Protein AF-A0A166AN67-F1 (afdb_monomer_lite)

Structure (mmCIF, N/CA/C/O backbone):
data_AF-A0A166AN67-F1
#
_entry.id   AF-A0A166AN67-F1
#
loop_
_atom_site.group_PDB
_atom_site.id
_atom_site.type_symbol
_atom_site.label_atom_id
_atom_site.label_alt_id
_atom_site.label_comp_id
_atom_site.label_asym_id
_atom_site.label_entity_id
_atom_site.label_seq_id
_atom_site.pdbx_PDB_ins_code
_atom_site.Cartn_x
_atom_site.Cartn_y
_atom_site.Cartn_z
_atom_site.occupancy
_atom_site.B_iso_or_equiv
_atom_site.auth_seq_id
_atom_site.auth_comp_id
_atom_site.auth_asym_id
_atom_site.auth_atom_id
_atom_site.pdbx_PDB_model_num
ATOM 1 N N . MET A 1 1 ? -6.411 0.563 -25.842 1.00 38.75 1 MET A N 1
ATOM 2 C CA . MET A 1 1 ? -6.764 -0.109 -24.570 1.00 38.75 1 MET A CA 1
ATOM 3 C C . MET A 1 1 ? -5.486 -0.609 -23.913 1.00 38.75 1 MET A C 1
ATOM 5 O O . MET A 1 1 ? -4.723 -1.286 -24.582 1.00 38.75 1 MET A O 1
ATOM 9 N N . LYS A 1 2 ? -5.200 -0.248 -22.656 1.00 37.66 2 LYS A N 1
ATOM 10 C CA . LYS A 1 2 ? -4.097 -0.849 -21.884 1.00 37.66 2 LYS A CA 1
ATOM 11 C C . LYS A 1 2 ? -4.703 -1.600 -20.705 1.00 37.66 2 LYS A C 1
ATOM 13 O O . LYS A 1 2 ? -4.838 -1.033 -19.626 1.00 37.66 2 LYS A O 1
ATOM 18 N N . SER A 1 3 ? -5.126 -2.838 -20.944 1.00 43.97 3 SER A N 1
ATOM 19 C CA . SER A 1 3 ? -5.549 -3.754 -19.887 1.00 43.97 3 SER A CA 1
ATOM 20 C C . SER A 1 3 ? -4.317 -4.172 -19.082 1.00 43.97 3 SER A C 1
ATOM 22 O O . SER A 1 3 ? -3.601 -5.096 -19.455 1.00 43.97 3 SER A O 1
ATOM 24 N N . GLY A 1 4 ? -4.025 -3.451 -18.001 1.00 53.22 4 GLY A N 1
ATOM 25 C CA . GLY A 1 4 ? -3.323 -4.085 -16.887 1.00 53.22 4 GLY A CA 1
ATOM 26 C C . GLY A 1 4 ? -4.323 -5.005 -16.198 1.00 53.22 4 GLY A C 1
ATOM 27 O O . GLY A 1 4 ? -5.474 -4.598 -16.020 1.00 53.22 4 GLY A O 1
ATOM 28 N N . LEU A 1 5 ? -3.915 -6.228 -15.856 1.00 54.91 5 LEU A N 1
ATOM 29 C CA . LEU A 1 5 ? -4.716 -7.100 -14.997 1.00 54.91 5 LEU A CA 1
ATOM 30 C C . LEU A 1 5 ? -5.041 -6.309 -13.731 1.00 54.91 5 LEU A C 1
ATOM 32 O O . LEU A 1 5 ? -4.135 -5.872 -13.025 1.00 54.91 5 LEU A O 1
ATOM 36 N N . THR A 1 6 ? -6.326 -6.034 -13.526 1.00 63.12 6 THR A N 1
ATOM 37 C CA . THR A 1 6 ? -6.814 -5.423 -12.295 1.00 63.12 6 THR A CA 1
ATOM 38 C C . THR A 1 6 ? -7.396 -6.558 -11.482 1.00 63.12 6 THR A C 1
ATOM 40 O O . THR A 1 6 ? -8.473 -7.052 -11.807 1.00 63.12 6 THR A O 1
ATOM 43 N N . ASN A 1 7 ? -6.656 -7.005 -10.475 1.00 78.81 7 ASN A N 1
ATOM 44 C CA . ASN A 1 7 ? -7.137 -8.015 -9.548 1.00 78.81 7 ASN A CA 1
ATOM 45 C C . ASN A 1 7 ? -7.771 -7.294 -8.362 1.00 78.81 7 ASN A C 1
ATOM 47 O O . ASN A 1 7 ? -7.149 -6.417 -7.757 1.00 78.81 7 ASN A O 1
ATOM 51 N N . THR A 1 8 ? -9.009 -7.659 -8.043 1.00 87.12 8 THR A N 1
ATOM 52 C CA . THR A 1 8 ? -9.656 -7.249 -6.797 1.00 87.12 8 THR A CA 1
ATOM 53 C C . THR A 1 8 ? -9.493 -8.379 -5.792 1.00 87.12 8 THR A C 1
ATOM 55 O O . THR A 1 8 ? -9.967 -9.489 -6.022 1.00 87.12 8 THR A O 1
ATOM 58 N N . ILE A 1 9 ? -8.804 -8.097 -4.690 1.00 91.12 9 ILE A N 1
ATOM 59 C CA . ILE A 1 9 ? -8.531 -9.047 -3.611 1.00 91.12 9 ILE A CA 1
ATOM 60 C C . ILE A 1 9 ? -9.233 -8.528 -2.359 1.00 91.12 9 ILE A C 1
ATOM 62 O O . ILE A 1 9 ? -9.082 -7.360 -2.006 1.00 91.12 9 ILE A O 1
ATOM 66 N N . LYS A 1 10 ? -10.002 -9.379 -1.681 1.00 91.81 10 LYS A N 1
ATOM 67 C CA . LYS A 1 10 ? -10.568 -9.040 -0.371 1.00 91.81 10 LYS A CA 1
ATOM 68 C C . LYS A 1 10 ? -9.575 -9.410 0.720 1.00 91.81 10 LYS A C 1
ATOM 70 O O . LYS A 1 10 ? -9.190 -10.571 0.815 1.00 91.81 10 LYS A O 1
ATOM 75 N N . ILE A 1 11 ? -9.197 -8.433 1.541 1.00 89.88 11 ILE A N 1
ATOM 76 C CA . ILE A 1 11 ? -8.343 -8.639 2.715 1.00 89.88 11 ILE A CA 1
ATOM 77 C C . ILE A 1 11 ? -9.035 -8.014 3.925 1.00 89.88 11 ILE A C 1
ATOM 79 O O . ILE A 1 11 ? -9.189 -6.794 4.013 1.00 89.88 11 ILE A O 1
ATOM 83 N N . GLY A 1 12 ? -9.480 -8.855 4.860 1.00 89.44 12 GLY A N 1
ATOM 84 C CA . GLY A 1 12 ? -10.306 -8.419 5.986 1.00 89.44 12 GLY A CA 1
ATOM 85 C C . GLY A 1 12 ? -11.562 -7.682 5.507 1.00 89.44 12 GLY A C 1
ATOM 86 O O . GLY A 1 12 ? -12.338 -8.210 4.715 1.00 89.44 12 GLY A O 1
ATOM 87 N N . GLN A 1 13 ? -11.742 -6.445 5.973 1.00 92.50 13 GLN A N 1
ATOM 88 C CA . GLN A 1 13 ? -12.848 -5.565 5.568 1.00 92.50 13 GLN A CA 1
ATOM 89 C C . GLN A 1 13 ? -12.532 -4.671 4.354 1.00 92.50 13 GLN A C 1
ATOM 91 O O . GLN A 1 13 ? -13.345 -3.818 3.999 1.00 92.50 13 GLN A O 1
ATOM 96 N N . TYR A 1 14 ? -11.348 -4.812 3.753 1.00 94.56 14 TYR A N 1
ATOM 97 C CA . TYR A 1 14 ? -10.867 -3.929 2.694 1.00 94.56 14 TYR A CA 1
ATOM 98 C C . TYR A 1 14 ? -10.909 -4.609 1.326 1.00 94.56 14 TYR A C 1
ATOM 100 O O . TYR A 1 14 ? -10.588 -5.791 1.184 1.00 94.56 14 TYR A O 1
ATOM 108 N N . ASP A 1 15 ? -11.248 -3.821 0.307 1.00 94.75 15 ASP A N 1
ATOM 109 C CA . ASP A 1 15 ? -11.081 -4.212 -1.090 1.00 94.75 15 ASP A CA 1
ATOM 110 C C . ASP A 1 15 ? -9.746 -3.664 -1.601 1.00 94.75 15 ASP A C 1
ATOM 112 O O . ASP A 1 15 ? -9.493 -2.455 -1.571 1.00 94.75 15 ASP A O 1
ATOM 116 N N . ILE A 1 16 ? -8.889 -4.564 -2.072 1.00 94.31 16 ILE A N 1
ATOM 117 C CA . ILE A 1 16 ? -7.566 -4.254 -2.600 1.00 94.31 16 ILE A CA 1
ATOM 118 C C . ILE A 1 16 ? -7.624 -4.325 -4.118 1.00 94.31 16 ILE A C 1
ATOM 120 O O . ILE A 1 16 ? -7.843 -5.390 -4.690 1.00 94.31 16 ILE A O 1
ATOM 124 N N . TYR A 1 17 ? -7.413 -3.190 -4.775 1.00 94.38 17 TYR A N 1
ATOM 125 C CA . TYR A 1 17 ? -7.311 -3.105 -6.226 1.00 94.38 17 TYR A CA 1
ATOM 126 C C . TYR A 1 17 ? -5.841 -3.063 -6.603 1.00 94.38 17 TYR A C 1
ATOM 128 O O . TYR A 1 17 ? -5.152 -2.072 -6.360 1.00 94.38 17 TYR A O 1
ATOM 136 N N . ALA A 1 18 ? -5.370 -4.149 -7.192 1.00 92.38 18 ALA A N 1
ATOM 137 C CA . ALA A 1 18 ? -3.990 -4.318 -7.594 1.00 92.38 18 ALA A CA 1
ATOM 138 C C . ALA A 1 18 ? -3.866 -4.305 -9.115 1.00 92.38 18 ALA A C 1
ATOM 140 O O . ALA A 1 18 ? -4.656 -4.936 -9.818 1.00 92.38 18 ALA A O 1
ATOM 141 N N . ARG A 1 19 ? -2.848 -3.611 -9.617 1.00 91.06 19 ARG A N 1
ATOM 142 C CA . ARG A 1 19 ? -2.490 -3.591 -11.031 1.00 91.06 19 ARG A CA 1
ATOM 143 C C . ARG A 1 19 ? -0.985 -3.673 -11.186 1.00 91.06 19 ARG A C 1
ATOM 145 O O . ARG A 1 19 ? -0.267 -2.855 -10.621 1.00 91.06 19 ARG A O 1
ATOM 152 N N . GLU A 1 20 ? -0.541 -4.541 -12.081 1.00 90.44 20 GLU A N 1
ATOM 153 C CA . GLU A 1 20 ? 0.851 -4.620 -12.508 1.00 90.44 20 GLU A CA 1
ATOM 154 C C . GLU A 1 20 ? 0.986 -4.367 -14.015 1.00 90.44 20 GLU A C 1
ATOM 156 O O . GLU A 1 20 ? 0.062 -4.578 -14.810 1.00 90.44 20 GLU A O 1
ATOM 161 N N . SER A 1 21 ? 2.126 -3.813 -14.414 1.00 89.12 21 SER A N 1
ATOM 162 C CA . SER A 1 21 ? 2.484 -3.576 -15.806 1.00 89.12 21 SER A CA 1
ATOM 163 C C . SER A 1 21 ? 4.006 -3.526 -15.966 1.00 89.12 21 SER A C 1
ATOM 165 O O . SER A 1 21 ? 4.704 -3.253 -14.992 1.00 89.12 21 SER A O 1
ATOM 167 N N . PRO A 1 22 ? 4.540 -3.623 -17.197 1.00 87.25 22 PRO A N 1
ATOM 168 C CA . PRO A 1 22 ? 5.979 -3.468 -17.437 1.00 87.25 22 PRO A CA 1
ATOM 169 C C . PRO A 1 22 ? 6.571 -2.115 -17.000 1.00 87.25 22 PRO A C 1
ATOM 171 O O . PRO A 1 22 ? 7.783 -1.959 -16.976 1.00 87.25 22 PRO A O 1
ATOM 174 N N . ARG A 1 23 ? 5.731 -1.109 -16.712 1.00 88.12 23 ARG A N 1
ATOM 175 C CA . ARG A 1 23 ? 6.158 0.231 -16.268 1.00 88.12 23 ARG A CA 1
ATOM 176 C C . ARG A 1 23 ? 6.087 0.424 -14.750 1.00 88.12 23 ARG A C 1
ATOM 178 O O . ARG A 1 23 ? 6.319 1.536 -14.293 1.00 88.12 23 ARG A O 1
ATOM 185 N N . GLY A 1 24 ? 5.688 -0.604 -14.005 1.00 91.62 24 GLY A N 1
ATOM 186 C CA . GLY A 1 24 ? 5.436 -0.526 -12.571 1.00 91.62 24 GLY A CA 1
ATOM 187 C C . GLY A 1 24 ? 4.062 -1.059 -12.185 1.00 91.62 24 GLY A C 1
ATOM 188 O O . GLY A 1 24 ? 3.290 -1.556 -13.018 1.00 91.62 24 GLY A O 1
ATOM 189 N N . TRP A 1 25 ? 3.757 -0.920 -10.903 1.00 93.88 25 TRP A N 1
ATOM 190 C CA . TRP A 1 25 ? 2.588 -1.487 -10.251 1.00 93.88 25 TRP A CA 1
ATOM 191 C C . TRP A 1 25 ? 1.916 -0.463 -9.334 1.00 93.88 25 TRP A C 1
ATOM 193 O O . TRP A 1 25 ? 2.505 0.553 -8.958 1.00 93.88 25 TRP A O 1
ATOM 203 N N . ALA A 1 26 ? 0.651 -0.719 -9.013 1.00 94.06 26 ALA A N 1
ATOM 204 C CA . ALA A 1 26 ? -0.108 0.043 -8.037 1.00 94.06 26 ALA A CA 1
ATOM 205 C C . ALA A 1 26 ? -1.041 -0.861 -7.230 1.00 94.06 26 ALA A C 1
ATOM 207 O O . ALA A 1 26 ? -1.645 -1.789 -7.769 1.00 94.06 26 ALA A O 1
ATOM 208 N N . ILE A 1 27 ? -1.193 -0.532 -5.952 1.00 95.38 27 ILE A N 1
ATOM 209 C CA . ILE A 1 27 ? -2.142 -1.137 -5.023 1.00 95.38 27 ILE A CA 1
ATOM 210 C C . ILE A 1 27 ? -2.982 -0.015 -4.416 1.00 95.38 27 ILE A C 1
ATOM 212 O O . ILE A 1 27 ? -2.440 0.965 -3.905 1.00 95.38 27 ILE A O 1
ATOM 216 N N . ILE A 1 28 ? -4.305 -0.141 -4.478 1.00 95.31 28 ILE A N 1
ATOM 217 C CA . ILE A 1 28 ? -5.257 0.795 -3.875 1.00 95.31 28 ILE A CA 1
ATOM 218 C C . ILE A 1 28 ? -6.072 0.048 -2.828 1.00 95.31 28 ILE A C 1
ATOM 220 O O . ILE A 1 28 ? -6.646 -0.998 -3.122 1.00 95.31 28 ILE A O 1
ATOM 224 N N . ILE A 1 29 ? -6.144 0.607 -1.625 1.00 94.94 29 ILE A N 1
ATOM 225 C CA . ILE A 1 29 ? -6.875 0.040 -0.49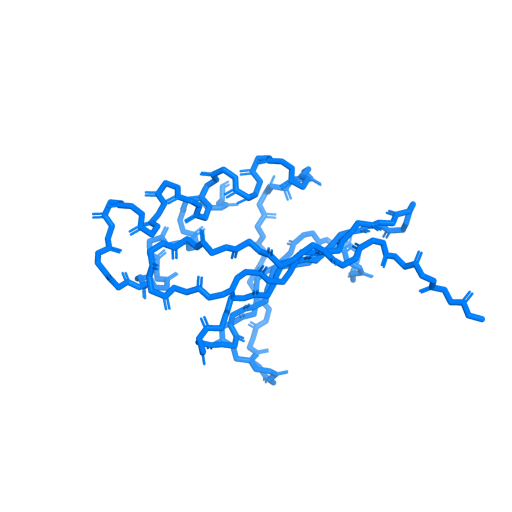5 1.00 94.94 29 ILE A CA 1
ATOM 226 C C . ILE A 1 29 ? -8.163 0.839 -0.285 1.00 94.94 29 ILE A C 1
ATOM 228 O O . ILE A 1 29 ? -8.125 2.027 0.048 1.00 94.94 29 ILE A O 1
ATOM 232 N N . MET A 1 30 ? -9.313 0.196 -0.480 1.00 94.81 30 MET A N 1
ATOM 233 C CA . MET A 1 30 ? -10.639 0.793 -0.302 1.00 94.81 30 MET A CA 1
ATOM 234 C C . MET A 1 30 ? -11.290 0.302 0.998 1.00 94.81 30 MET A C 1
ATOM 236 O O . MET A 1 30 ? -11.123 -0.868 1.338 1.00 94.81 30 MET A O 1
ATOM 240 N N . PRO A 1 31 ? -12.032 1.159 1.733 1.00 93.31 31 PRO A N 1
ATOM 241 C CA . PRO A 1 31 ? -12.456 2.516 1.358 1.00 93.31 31 PRO A CA 1
ATOM 242 C C . PRO A 1 31 ? -11.482 3.635 1.780 1.00 93.31 31 PRO A C 1
ATOM 244 O O . PRO A 1 31 ? -11.814 4.813 1.671 1.00 93.31 31 PRO A O 1
ATOM 247 N N . THR A 1 32 ? -10.288 3.308 2.284 1.00 92.38 32 THR A N 1
ATOM 248 C CA . THR A 1 32 ? -9.358 4.309 2.845 1.00 92.38 32 THR A CA 1
ATOM 249 C C . THR A 1 32 ? -8.706 5.214 1.798 1.00 92.38 32 THR A C 1
ATOM 251 O O . THR A 1 32 ? -8.137 6.242 2.170 1.00 92.38 32 THR A O 1
ATOM 254 N N . ASN A 1 33 ? -8.799 4.865 0.509 1.00 92.75 33 ASN A N 1
ATOM 255 C CA . ASN A 1 33 ? -8.156 5.558 -0.611 1.00 92.75 33 ASN A CA 1
ATOM 256 C C . ASN A 1 33 ? -6.628 5.665 -0.456 1.00 92.75 33 ASN A C 1
ATOM 258 O O . ASN A 1 33 ? -6.009 6.606 -0.962 1.00 92.75 33 ASN A O 1
ATOM 262 N N . ILE A 1 34 ? -6.013 4.713 0.253 1.00 95.25 34 ILE A N 1
ATOM 263 C CA . ILE A 1 34 ? -4.556 4.609 0.336 1.00 95.25 34 ILE A CA 1
ATOM 264 C C . ILE A 1 34 ? -4.059 4.000 -0.969 1.00 95.25 34 ILE A C 1
ATOM 266 O O . ILE A 1 34 ? -4.585 2.982 -1.412 1.00 95.25 34 ILE A O 1
ATOM 270 N N . ARG A 1 35 ? -3.048 4.616 -1.580 1.00 95.06 35 ARG A N 1
ATOM 271 C CA . ARG A 1 35 ? -2.452 4.145 -2.833 1.00 95.06 35 ARG A CA 1
ATOM 272 C C . ARG A 1 35 ? -0.960 3.955 -2.664 1.00 95.06 35 ARG A C 1
ATOM 274 O O . ARG A 1 35 ? -0.288 4.870 -2.209 1.00 95.06 35 ARG A O 1
ATOM 281 N N . ILE A 1 36 ? -0.448 2.810 -3.081 1.00 95.12 36 ILE A N 1
ATOM 282 C CA . ILE A 1 36 ? 0.981 2.509 -3.131 1.00 95.12 36 ILE A CA 1
ATOM 283 C C . ILE A 1 36 ? 1.329 2.255 -4.590 1.00 95.12 36 ILE A C 1
ATOM 285 O O . ILE A 1 36 ? 0.650 1.455 -5.229 1.00 95.12 36 ILE A O 1
ATOM 289 N N . ASP A 1 37 ? 2.314 2.960 -5.143 1.00 94.19 37 ASP A N 1
ATOM 290 C CA . ASP A 1 37 ? 2.659 2.828 -6.558 1.00 94.19 37 ASP A CA 1
ATOM 291 C C . ASP A 1 37 ? 4.127 3.135 -6.880 1.00 94.19 37 ASP A C 1
ATOM 293 O O . ASP A 1 37 ? 4.823 3.821 -6.130 1.00 94.19 37 ASP A O 1
ATOM 297 N N . THR A 1 38 ? 4.584 2.625 -8.027 1.00 93.94 38 THR A N 1
ATOM 298 C CA . THR A 1 38 ? 5.960 2.794 -8.532 1.00 93.94 38 THR A CA 1
ATOM 299 C C . THR A 1 38 ? 6.047 3.621 -9.818 1.00 93.94 38 THR A C 1
ATOM 301 O O . THR A 1 38 ? 7.121 3.782 -10.391 1.00 93.94 38 THR A O 1
ATOM 304 N N . PHE A 1 39 ? 4.942 4.215 -10.281 1.00 88.25 39 PHE A N 1
ATOM 305 C CA . PHE A 1 39 ? 4.880 4.864 -11.600 1.00 88.25 39 PHE A CA 1
ATOM 306 C C . PHE A 1 39 ? 5.572 6.238 -11.681 1.00 88.25 39 PHE A C 1
ATOM 308 O O . PHE A 1 39 ? 5.718 6.777 -12.778 1.00 88.25 39 PHE A O 1
ATOM 315 N N . HIS A 1 40 ? 5.982 6.832 -10.555 1.00 79.62 40 HIS A N 1
ATOM 316 C CA . HIS A 1 40 ? 6.520 8.202 -10.497 1.00 79.62 40 HIS A CA 1
ATOM 317 C C . HIS A 1 40 ? 8.031 8.286 -10.217 1.00 79.62 40 HIS A C 1
ATOM 319 O O . HIS A 1 40 ? 8.492 9.275 -9.653 1.00 79.62 40 HIS A O 1
ATOM 325 N N . GLY A 1 41 ? 8.800 7.275 -10.624 1.00 80.06 41 GLY A N 1
ATOM 326 C CA . GLY A 1 41 ? 10.267 7.276 -10.554 1.00 80.06 41 GLY A CA 1
ATOM 327 C C . GLY A 1 41 ? 10.850 6.680 -9.271 1.00 80.06 41 GLY A C 1
ATOM 328 O O . GLY A 1 41 ? 11.963 6.173 -9.314 1.00 80.06 41 GLY A O 1
ATOM 329 N N . TYR A 1 42 ? 10.092 6.668 -8.173 1.00 89.25 42 TYR A N 1
ATOM 330 C CA . TYR A 1 42 ? 10.417 5.925 -6.954 1.00 89.25 42 TYR A CA 1
ATOM 331 C C . TYR A 1 42 ? 9.148 5.291 -6.355 1.00 89.25 42 TYR A C 1
ATOM 333 O O . TYR A 1 42 ? 8.050 5.843 -6.529 1.00 89.25 42 TYR A O 1
ATOM 341 N N . PRO A 1 43 ? 9.256 4.142 -5.669 1.00 93.69 43 PRO A N 1
ATOM 342 C CA . PRO A 1 43 ? 8.152 3.567 -4.910 1.00 93.69 43 PRO A CA 1
ATOM 343 C C . PRO A 1 43 ? 7.665 4.514 -3.810 1.00 93.69 43 PRO A C 1
ATOM 345 O O . PRO A 1 43 ? 8.454 5.052 -3.035 1.00 93.69 43 PRO A O 1
ATOM 348 N N . HIS A 1 44 ? 6.354 4.733 -3.718 1.00 95.19 44 HIS A N 1
ATOM 349 C CA . HIS A 1 44 ? 5.794 5.614 -2.693 1.00 95.19 44 HIS A CA 1
ATOM 350 C C . HIS A 1 44 ? 4.350 5.276 -2.332 1.00 95.19 44 HIS A C 1
ATOM 352 O O . HIS A 1 44 ? 3.622 4.631 -3.086 1.00 95.19 44 HIS A O 1
ATOM 358 N N . ILE A 1 45 ? 3.928 5.769 -1.169 1.00 95.69 45 IL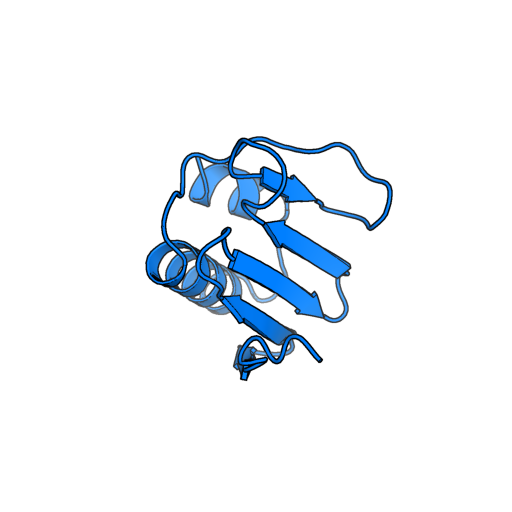E A N 1
ATOM 359 C CA . ILE A 1 45 ? 2.567 5.673 -0.648 1.00 95.69 45 ILE A CA 1
ATOM 360 C C . ILE A 1 45 ? 1.905 7.054 -0.559 1.00 95.69 45 ILE A C 1
ATOM 362 O O . ILE A 1 45 ? 2.518 8.059 -0.188 1.00 95.69 45 ILE A O 1
ATOM 366 N N . HIS A 1 46 ? 0.615 7.082 -0.882 1.00 94.88 46 HIS A N 1
ATOM 367 C CA . HIS A 1 46 ? -0.314 8.191 -0.716 1.00 94.88 46 HIS A CA 1
ATOM 368 C C . HIS A 1 46 ? -1.356 7.794 0.322 1.00 94.88 46 HIS A C 1
ATOM 370 O O . HIS A 1 46 ? -2.079 6.816 0.140 1.00 94.88 46 HIS A O 1
ATOM 376 N N . PHE A 1 47 ? -1.493 8.582 1.386 1.00 94.06 47 PHE A N 1
ATOM 377 C CA . PHE A 1 47 ? -2.545 8.379 2.391 1.00 94.06 47 PHE A CA 1
ATOM 378 C C . PHE A 1 47 ? -3.859 9.110 2.080 1.00 94.06 47 PHE A C 1
ATOM 380 O O . PHE A 1 47 ? -4.802 9.036 2.875 1.00 94.06 47 PHE A O 1
ATOM 387 N N . SER A 1 48 ? -3.890 9.854 0.973 1.00 89.00 48 SER A N 1
ATOM 388 C CA . SER A 1 48 ? -5.060 10.514 0.396 1.00 89.00 48 SER A CA 1
ATOM 389 C C . SER A 1 48 ? -4.784 10.873 -1.071 1.00 89.00 48 SER A C 1
ATOM 391 O O . SER A 1 48 ? -3.634 11.041 -1.470 1.00 89.00 48 SER A O 1
ATOM 393 N N . GLN A 1 49 ? -5.834 11.039 -1.880 1.00 76.69 49 GLN A N 1
ATOM 394 C CA . GLN A 1 49 ? -5.741 11.236 -3.338 1.00 76.69 49 GLN A CA 1
ATOM 395 C C . GLN A 1 49 ? -4.918 12.467 -3.779 1.00 76.69 49 GLN A C 1
ATOM 397 O O . GLN A 1 49 ? -4.388 12.492 -4.887 1.00 76.69 49 GLN A O 1
ATOM 402 N N . LYS A 1 50 ? -4.819 13.492 -2.924 1.00 79.88 50 LYS A N 1
ATOM 403 C CA . LYS A 1 50 ? -4.026 14.719 -3.141 1.00 79.88 50 LYS A CA 1
ATOM 404 C C . LYS A 1 50 ? -2.998 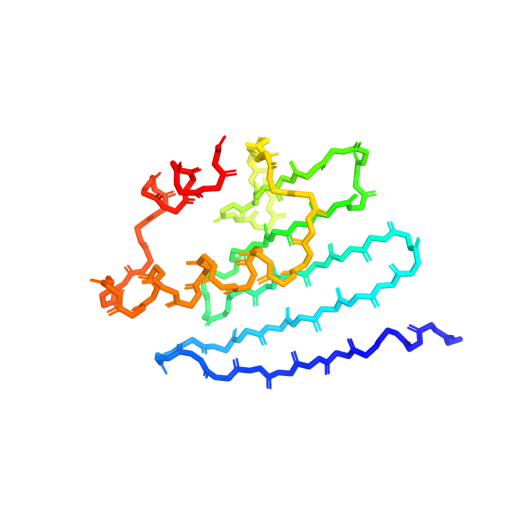14.940 -2.021 1.00 79.88 50 LYS A C 1
ATOM 406 O O . LYS A 1 50 ? -2.606 16.070 -1.747 1.00 79.88 50 LYS A O 1
ATOM 411 N N . GLY A 1 51 ? -2.645 13.870 -1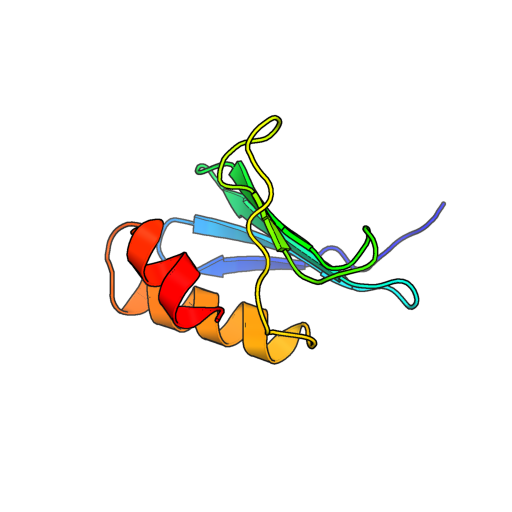.311 1.00 81.62 51 GLY A N 1
ATOM 412 C CA . GLY A 1 51 ? -1.768 13.917 -0.150 1.00 81.62 51 GLY A CA 1
ATOM 413 C C . GLY A 1 51 ? -0.290 14.033 -0.504 1.00 81.62 51 GLY A C 1
ATOM 414 O O . GLY A 1 51 ? 0.117 13.958 -1.663 1.00 81.62 51 GLY A O 1
ATOM 415 N N . LYS A 1 52 ? 0.530 14.183 0.540 1.00 88.56 52 LYS A N 1
ATOM 416 C CA . LYS A 1 52 ? 1.984 14.085 0.431 1.00 88.56 52 LYS A CA 1
ATOM 417 C C . LYS A 1 52 ? 2.370 12.660 0.015 1.00 88.56 52 LYS A C 1
ATOM 419 O O . LYS A 1 52 ? 1.821 11.690 0.536 1.00 88.56 52 LYS A O 1
ATOM 424 N N . LYS A 1 53 ? 3.335 12.559 -0.899 1.00 91.94 53 LYS A N 1
ATOM 425 C CA . LYS A 1 53 ? 4.004 11.300 -1.234 1.00 91.94 53 LYS A CA 1
ATOM 426 C C . LYS A 1 53 ? 4.994 10.957 -0.130 1.00 91.94 53 LYS A C 1
ATOM 428 O O . LYS A 1 53 ? 5.807 11.804 0.244 1.00 91.94 53 LYS A O 1
ATOM 433 N N . HIS A 1 54 ? 4.929 9.733 0.367 1.00 94.31 54 HIS A N 1
ATOM 434 C CA . HIS A 1 54 ? 5.934 9.193 1.271 1.00 94.31 54 HIS A CA 1
ATOM 435 C C . HIS A 1 54 ? 6.691 8.096 0.539 1.00 94.31 54 HIS A C 1
ATOM 437 O O . HIS A 1 54 ? 6.077 7.148 0.059 1.00 94.31 54 HIS A O 1
ATOM 443 N N . GLU A 1 55 ? 7.999 8.264 0.405 1.00 94.81 55 GLU A N 1
ATOM 444 C CA . GLU A 1 55 ? 8.868 7.252 -0.188 1.00 94.81 55 GLU A CA 1
ATOM 445 C C . GLU A 1 55 ? 8.833 5.964 0.642 1.00 94.81 55 GLU A C 1
ATOM 447 O O . GLU A 1 55 ? 8.738 6.009 1.871 1.00 94.81 55 GLU A O 1
ATOM 452 N N . ILE A 1 56 ? 8.874 4.831 -0.052 1.00 94.50 56 ILE A N 1
ATOM 453 C CA . ILE A 1 56 ? 8.958 3.491 0.531 1.00 94.50 56 ILE A CA 1
ATOM 454 C C . ILE A 1 56 ? 10.120 2.747 -0.129 1.00 94.50 56 ILE A C 1
ATOM 456 O O . ILE A 1 56 ? 10.518 3.093 -1.240 1.00 94.50 56 ILE A O 1
ATOM 460 N N . LYS A 1 57 ? 10.651 1.707 0.518 1.00 92.75 57 LYS A N 1
ATOM 461 C CA . LYS A 1 57 ? 11.788 0.933 -0.016 1.00 92.75 57 LYS A CA 1
ATOM 462 C C . LYS A 1 57 ? 11.384 -0.383 -0.680 1.00 92.75 57 LYS A C 1
ATOM 464 O O . LYS A 1 57 ? 12.238 -1.169 -1.075 1.00 92.75 57 LYS A O 1
ATOM 469 N N . ILE A 1 58 ? 10.082 -0.638 -0.808 1.00 90.38 58 ILE A N 1
ATOM 470 C CA . ILE A 1 58 ? 9.574 -1.851 -1.447 1.00 90.38 58 ILE A CA 1
ATOM 471 C C . ILE A 1 58 ? 9.528 -1.673 -2.962 1.00 90.38 58 ILE A C 1
ATOM 473 O O . ILE A 1 58 ? 8.770 -0.858 -3.483 1.00 90.38 58 ILE A O 1
ATOM 477 N N . GLU A 1 59 ? 10.312 -2.479 -3.670 1.00 83.50 59 GLU A N 1
ATOM 478 C CA . GLU A 1 59 ? 10.445 -2.380 -5.127 1.00 83.50 59 GLU A CA 1
ATOM 479 C C . GLU A 1 59 ? 9.477 -3.296 -5.888 1.00 83.50 59 GLU A C 1
ATOM 481 O O . GLU A 1 59 ? 9.035 -2.960 -6.990 1.00 83.50 59 GLU A O 1
ATOM 486 N N . ASN A 1 60 ? 9.103 -4.439 -5.304 1.00 89.62 60 ASN A N 1
ATOM 487 C CA . ASN A 1 60 ? 8.300 -5.451 -5.987 1.00 89.62 60 ASN A CA 1
ATOM 488 C C . ASN A 1 60 ? 6.843 -5.502 -5.485 1.00 89.62 60 ASN A C 1
ATOM 490 O O . ASN A 1 60 ? 6.532 -5.164 -4.339 1.00 89.62 60 ASN A O 1
ATOM 494 N N . PHE A 1 61 ? 5.952 -5.922 -6.382 1.00 91.06 61 PHE A N 1
ATOM 495 C CA . PHE A 1 61 ? 4.512 -5.967 -6.153 1.00 91.06 61 PHE A CA 1
ATOM 496 C C . PHE A 1 61 ? 4.119 -6.984 -5.067 1.00 91.06 61 PHE A C 1
ATOM 498 O O . PHE A 1 61 ? 3.371 -6.644 -4.148 1.00 91.06 61 PHE A O 1
ATOM 505 N N . ASP A 1 62 ? 4.658 -8.204 -5.132 1.00 92.25 62 ASP A N 1
ATOM 506 C CA . ASP A 1 62 ? 4.282 -9.297 -4.226 1.00 92.25 62 ASP A CA 1
ATOM 507 C C . ASP A 1 62 ? 4.652 -9.011 -2.765 1.00 92.25 62 ASP A C 1
ATOM 509 O O . ASP A 1 62 ? 3.857 -9.261 -1.856 1.00 92.25 62 ASP A O 1
ATOM 513 N N . THR A 1 63 ? 5.836 -8.442 -2.516 1.00 94.19 63 THR A N 1
ATOM 514 C CA . THR A 1 63 ? 6.260 -8.032 -1.172 1.00 94.19 63 THR A CA 1
ATOM 515 C C . THR A 1 63 ? 5.354 -6.928 -0.645 1.00 94.19 63 THR A C 1
ATOM 517 O O . THR A 1 63 ? 4.928 -7.004 0.507 1.00 94.19 63 THR A O 1
ATOM 520 N N . ALA A 1 64 ? 5.009 -5.934 -1.472 1.00 94.62 64 ALA A N 1
ATOM 521 C CA . ALA A 1 64 ? 4.095 -4.871 -1.062 1.00 94.62 64 ALA A CA 1
ATOM 522 C C . ALA A 1 64 ? 2.720 -5.437 -0.685 1.00 94.62 64 ALA A C 1
ATOM 524 O O . ALA A 1 64 ? 2.192 -5.116 0.380 1.00 94.62 64 ALA A O 1
ATOM 525 N N . LEU A 1 65 ? 2.169 -6.331 -1.510 1.00 93.69 65 LEU A N 1
ATOM 526 C CA . LEU A 1 65 ? 0.885 -6.973 -1.241 1.00 93.69 65 LEU A CA 1
ATOM 527 C C . LEU A 1 65 ? 0.925 -7.810 0.045 1.00 93.69 65 LEU A C 1
ATOM 529 O O . LEU A 1 65 ? 0.022 -7.702 0.872 1.00 93.69 65 LEU A O 1
ATOM 533 N N . LYS A 1 66 ? 1.997 -8.580 0.260 1.00 94.88 66 LYS A N 1
ATOM 534 C CA . LYS A 1 66 ? 2.190 -9.389 1.471 1.00 94.88 66 LYS A CA 1
ATOM 535 C C . LYS A 1 66 ? 2.339 -8.539 2.736 1.00 94.88 66 LYS A C 1
ATOM 537 O O . LYS A 1 66 ? 1.872 -8.944 3.800 1.00 94.88 66 LYS A O 1
ATOM 542 N N . ILE A 1 67 ? 2.995 -7.381 2.659 1.00 95.94 67 ILE A N 1
ATOM 543 C CA . ILE A 1 67 ? 3.087 -6.440 3.787 1.00 95.94 67 ILE A CA 1
ATOM 544 C C . ILE A 1 67 ? 1.700 -5.888 4.120 1.00 95.94 67 ILE A C 1
ATOM 546 O O . ILE A 1 67 ? 1.305 -5.917 5.281 1.00 95.94 67 ILE A O 1
ATOM 550 N N . ILE A 1 68 ? 0.939 -5.456 3.111 1.00 94.50 68 ILE A N 1
ATOM 551 C CA . ILE A 1 68 ? -0.425 -4.935 3.289 1.00 94.50 68 ILE A CA 1
ATOM 552 C C . ILE A 1 68 ? -1.344 -5.995 3.903 1.00 9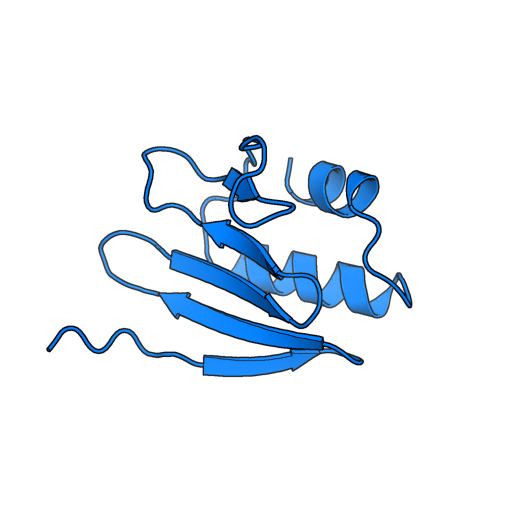4.50 68 ILE A C 1
ATOM 554 O O . ILE A 1 68 ? -2.079 -5.689 4.841 1.00 94.50 68 ILE A O 1
ATOM 558 N N . ASP A 1 69 ? -1.277 -7.233 3.412 1.00 94.31 69 ASP A N 1
ATOM 559 C CA . ASP A 1 69 ? -2.036 -8.363 3.949 1.00 94.31 69 ASP A CA 1
ATOM 560 C C . ASP A 1 69 ? -1.729 -8.588 5.434 1.00 94.31 69 ASP A C 1
ATOM 562 O O . ASP A 1 69 ? -2.611 -8.505 6.291 1.00 94.31 69 ASP A O 1
ATOM 566 N N . ASN A 1 70 ? -0.443 -8.729 5.768 1.00 95.31 70 ASN A N 1
ATOM 567 C CA . ASN A 1 70 ? -0.000 -8.875 7.152 1.00 95.31 70 ASN A CA 1
ATOM 568 C C . ASN A 1 70 ? -0.396 -7.681 8.032 1.00 95.31 70 ASN A C 1
ATOM 570 O O . ASN A 1 70 ? -0.742 -7.875 9.199 1.00 95.31 70 ASN A O 1
ATOM 574 N N . HIS A 1 71 ? -0.346 -6.458 7.501 1.00 95.56 71 HIS A N 1
ATOM 575 C CA . HIS A 1 71 ? -0.735 -5.252 8.223 1.00 95.56 71 HIS A CA 1
ATOM 576 C C . HIS A 1 71 ? -2.216 -5.280 8.592 1.00 95.56 71 HIS A C 1
ATOM 578 O O . HIS A 1 71 ? -2.560 -5.029 9.747 1.00 95.56 71 HIS A O 1
ATOM 584 N N . ILE A 1 72 ? -3.082 -5.593 7.626 1.00 93.62 72 ILE A N 1
ATOM 585 C CA . ILE A 1 72 ? -4.533 -5.674 7.823 1.00 93.62 72 ILE A CA 1
ATOM 586 C C . ILE A 1 72 ? -4.887 -6.846 8.743 1.00 93.62 72 ILE A C 1
ATOM 588 O O . ILE A 1 72 ? -5.773 -6.728 9.582 1.00 93.62 72 ILE A O 1
ATOM 592 N N . TYR A 1 73 ? -4.184 -7.973 8.629 1.00 91.19 73 TYR A N 1
ATOM 593 C CA . TYR A 1 73 ? -4.417 -9.118 9.504 1.00 91.19 73 TYR A CA 1
ATOM 594 C C . TYR A 1 73 ? -4.037 -8.816 10.963 1.00 91.19 73 TYR A C 1
ATOM 596 O O . TYR A 1 73 ? -4.775 -9.149 11.888 1.00 91.19 73 TYR A O 1
ATOM 604 N N . LYS A 1 74 ? -2.893 -8.153 11.188 1.00 90.69 74 LYS A N 1
ATOM 605 C CA . LYS A 1 74 ? -2.408 -7.800 12.536 1.00 90.69 74 LYS A CA 1
ATOM 606 C C . LYS A 1 74 ? -3.148 -6.616 13.155 1.00 90.69 74 LYS A C 1
ATOM 608 O O . LYS A 1 74 ? -3.214 -6.517 14.379 1.00 90.69 74 LYS A O 1
ATOM 613 N N . ASN A 1 75 ? -3.656 -5.700 12.335 1.00 80.38 75 ASN A N 1
ATOM 614 C CA . ASN A 1 75 ? -4.332 -4.491 12.781 1.00 80.38 75 ASN A CA 1
ATOM 615 C C . ASN A 1 75 ? -5.752 -4.474 12.200 1.00 80.38 75 ASN A C 1
ATOM 617 O O . ASN A 1 75 ? -5.929 -4.301 11.001 1.00 80.38 75 ASN A O 1
ATOM 621 N N . ILE A 1 76 ? -6.774 -4.568 13.061 1.00 78.69 76 ILE A N 1
ATOM 622 C CA . ILE A 1 76 ? -8.202 -4.514 12.673 1.00 78.69 76 ILE A CA 1
ATOM 623 C C . ILE A 1 76 ? -8.510 -3.285 11.787 1.00 78.69 76 ILE A C 1
ATOM 625 O O . ILE A 1 76 ? -9.412 -3.310 10.947 1.00 78.69 76 ILE A O 1
ATOM 629 N N . THR A 1 77 ? -7.743 -2.202 11.954 1.00 87.31 77 THR A N 1
ATOM 630 C CA . THR A 1 77 ? -7.792 -0.994 11.128 1.00 87.31 77 THR A CA 1
ATOM 631 C C . THR A 1 77 ? -6.407 -0.612 10.606 1.00 87.31 77 THR A C 1
ATOM 633 O O . THR A 1 77 ? -5.391 -0.879 11.246 1.00 87.31 77 THR A O 1
ATOM 636 N N . ILE A 1 78 ? -6.357 0.064 9.452 1.00 91.69 78 ILE A N 1
ATOM 637 C CA . ILE A 1 78 ? -5.087 0.519 8.869 1.00 91.69 78 ILE A CA 1
ATOM 638 C C . ILE A 1 78 ? -4.480 1.646 9.708 1.00 91.69 78 ILE A C 1
ATOM 640 O O . ILE A 1 78 ? -4.945 2.791 9.690 1.00 91.69 78 ILE A O 1
ATOM 644 N N . ASN A 1 79 ? -3.377 1.338 10.385 1.00 94.06 79 ASN A N 1
ATOM 645 C CA . ASN A 1 79 ? -2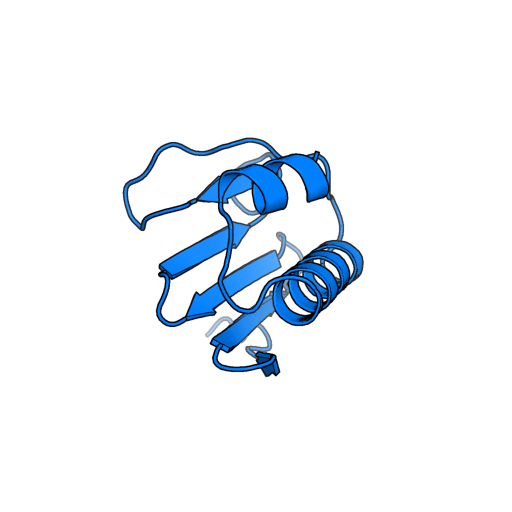.560 2.326 11.069 1.00 94.06 79 ASN A CA 1
ATOM 646 C C . ASN A 1 79 ? -1.533 2.898 10.084 1.00 94.06 79 ASN A C 1
ATOM 648 O O . ASN A 1 79 ? -0.504 2.284 9.818 1.00 94.06 79 ASN A O 1
ATOM 652 N N . LYS A 1 80 ? -1.799 4.106 9.572 1.00 93.81 80 LYS A N 1
ATOM 653 C CA . LYS A 1 80 ? -0.974 4.770 8.544 1.00 93.81 80 LYS A CA 1
ATOM 654 C C . LYS A 1 80 ? 0.508 4.874 8.915 1.00 93.81 80 LYS A C 1
ATOM 656 O O . LYS A 1 80 ? 1.358 4.665 8.058 1.00 93.81 80 LYS A O 1
ATOM 661 N N . LYS A 1 81 ? 0.817 5.190 10.179 1.00 93.81 81 LYS A N 1
ATOM 662 C CA . LYS A 1 81 ? 2.203 5.331 10.646 1.00 93.81 81 LYS A CA 1
ATOM 663 C C . LYS A 1 81 ? 2.926 3.986 10.599 1.00 93.81 81 LYS A C 1
ATOM 665 O O . LYS A 1 81 ? 3.993 3.904 10.008 1.00 93.81 81 LYS A O 1
ATOM 670 N N . ARG A 1 82 ? 2.307 2.939 11.152 1.00 95.50 82 ARG A N 1
ATOM 671 C CA . ARG A 1 82 ? 2.869 1.581 11.129 1.00 95.50 82 ARG A CA 1
ATOM 672 C C . ARG A 1 82 ? 2.995 1.033 9.715 1.00 95.50 82 ARG A C 1
ATOM 674 O O . ARG A 1 82 ? 4.024 0.471 9.386 1.00 95.50 82 ARG A O 1
ATOM 681 N N . LEU A 1 83 ? 1.983 1.246 8.874 1.00 95.62 83 LEU A N 1
ATOM 682 C CA . LEU A 1 83 ? 2.036 0.816 7.479 1.00 95.62 83 LEU A CA 1
ATOM 683 C C . LEU A 1 83 ? 3.207 1.478 6.744 1.00 95.62 83 LEU A C 1
ATOM 685 O O . LEU A 1 83 ? 3.885 0.817 5.972 1.00 95.62 83 LEU A O 1
ATOM 689 N N . LEU A 1 84 ? 3.469 2.767 6.990 1.00 95.56 84 LEU A N 1
ATOM 690 C CA . LEU A 1 84 ? 4.646 3.423 6.424 1.00 95.56 84 LEU A CA 1
ATOM 691 C C . LEU A 1 84 ? 5.945 2.796 6.944 1.00 95.56 84 LEU A C 1
ATOM 693 O O . LEU A 1 84 ? 6.826 2.519 6.143 1.00 95.56 84 LEU A O 1
ATOM 697 N N . GLU A 1 85 ? 6.057 2.561 8.253 1.00 95.62 85 GLU A N 1
ATOM 698 C CA . GLU A 1 85 ? 7.234 1.929 8.871 1.00 95.62 85 GLU A CA 1
ATOM 699 C C . GLU A 1 85 ? 7.504 0.522 8.319 1.00 95.62 85 GLU A C 1
ATOM 701 O O . GLU A 1 85 ? 8.654 0.168 8.095 1.00 95.62 85 GLU A O 1
ATOM 706 N N . GLU A 1 86 ? 6.459 -0.262 8.054 1.00 94.19 86 GLU A N 1
ATOM 707 C CA . GLU A 1 86 ? 6.558 -1.611 7.482 1.00 94.19 86 GLU A CA 1
ATOM 708 C C . GLU A 1 86 ? 6.949 -1.615 5.994 1.00 94.19 86 GLU A C 1
ATOM 710 O O . GLU A 1 86 ? 7.385 -2.644 5.483 1.00 94.19 86 GLU A O 1
ATOM 715 N N . LEU A 1 87 ? 6.778 -0.488 5.297 1.00 93.12 87 LEU A N 1
ATOM 716 C CA . LEU A 1 87 ? 7.129 -0.312 3.885 1.00 93.12 87 LEU A CA 1
ATOM 717 C C . LEU A 1 87 ? 8.516 0.348 3.686 1.00 93.12 87 LEU A C 1
ATOM 719 O O . LEU A 1 87 ? 8.946 0.524 2.542 1.00 93.12 87 LEU A O 1
ATOM 723 N N . LEU A 1 88 ? 9.207 0.747 4.760 1.00 91.62 88 LEU A N 1
ATOM 724 C CA . LEU A 1 88 ? 10.561 1.335 4.736 1.00 91.62 88 LEU A CA 1
ATOM 725 C C . LEU A 1 88 ? 11.674 0.289 4.849 1.00 91.62 88 LEU A C 1
ATOM 727 O O . LEU A 1 88 ? 12.819 0.662 4.488 1.00 91.62 88 LEU A O 1
#

Secondary structure (DSSP, 8-state):
-----EEEEEETTEEEEEEEETTEEEEEEETTTEEEE-TTSS-EEESSTTS-EEE----SHHHHHHHHHHHHHH-SS--HHHHHHHT-

Radius of gyration: 12.14 Å; chains: 1; bounding box: 25×24×37 Å

Organism: NCBI:txid49547

Sequence (88 aa):
MKSGLTNTIKIGQYDIYARESPRGWAIIIMPTNIRIDTFHGYPHIHFSQKGKKHEIKIENFDTALKIIDNHIYKNITINKKRLLEELL

pLDDT: mean 88.54, std 11.96, range [37.66, 95.94]

Foldseek 3Di:
DDDFPFDFDDAQPWTWTKGQDPQWIKIATPPQRKIWICNPPATWIDSHPPGDTDGFPDRDDVQLVVLVNVQVVVDVDRDPVVSRVSRD